Protein AF-A0A2S2NJH9-F1 (afdb_monomer)

Solvent-accessible surface area (backbone atoms only — not comparable to full-atom values): 6348 Å² total; per-residue (Å²): 101,52,73,48,79,74,42,80,75,44,81,48,74,54,75,48,76,48,73,59,95,86,43,80,44,75,47,38,38,36,35,36,34,32,33,33,39,29,30,48,80,98,51,86,62,78,40,48,25,41,36,40,37,52,72,51,29,72,92,46,58,70,89,72,51,57,74,46,77,54,62,74,59,94,47,74,67,40,52,51,44,50,51,50,40,58,70,55,43,50,55,58,51,41,54,52,54,52,46,49,56,49,49,58,53,51,63,62,65,75,107

Sequence (111 aa):
AKCEIAKIESCEGEAVANNIKGKFIFFYEWNLTLNWKGHLIGTTKEIEGTINISNFSDENIVAEIKINISLKELSYEAKIVKHFLYNQGRKKIRDQLEKYIKDLKEEFSKG

Radius of gyration: 16.79 Å; Cα contacts (8 Å, |Δi|>4): 186; chains: 1; bounding box: 37×22×52 Å

Foldseek 3Di:
DDKDFPDWPDWDWDWDWDQDPNDIDIKTAIWTKTKMWDFDVVDPDIWIWIWIWHGLIPVDDLVPTDTDTDTPDDDPRNVVVSVCCVVPVSVVVSVVSVVVVVCVVVVSVVD

InterPro domains:
  IPR015310 Activator of Hsp90 ATPase AHSA1-like, N-terminal [PF09229] (2-108)
  IPR015310 Activator of Hsp90 ATPase AHSA1-like, N-terminal [PTHR13009] (2-110)
  IPR015310 Activator of Hsp90 ATPase AHSA1-like, N-terminal [SM01000] (2-110)
  IPR036338 Activator of Hsp90 ATPase, Aha1 [G3DSA:3.15.10.20] (1-111)
  IPR036338 Activator of Hsp90 ATPase, Aha1 [SSF103111] (3-110)

Organism: Schizaphis graminum (NCBI:txid13262)

Nearest PDB structures (foldseek):
  6xlb-assembly1_D1  TM=8.788E-01  e=6.830E-06  Saccharomyces cerevisiae S288C
  1usu-assembly1_B  TM=8.990E-01  e=1.326E-05  Saccharomyces cerevisiae
  1usv-assembly4_H  TM=8.885E-01  e=1.496E-05  Saccharomyces cerevisiae
  6xlh-assembly1_C  TM=8.760E-01  e=2.148E-05  Saccharomyces cerevisiae S288C

Secondary structure (DSSP, 8-state):
-EEEEEEEEEEEEEEEEEEETTEEEEEEEEEEEEEEEEE-TT----EEEEEEEEEEETTS-TTT--EEE--SS--HHHHHHHHHIIIIIHHHHHHHHHHHHHHHHHHHHT-

Mean predicted aligned error: 3.89 Å

pLDDT: mean 93.12, std 6.03, range [55.84, 98.5]

Structure (mmCIF, N/CA/C/O backbone):
data_AF-A0A2S2NJH9-F1
#
_entry.id   AF-A0A2S2NJH9-F1
#
loop_
_atom_site.group_PDB
_atom_site.id
_atom_site.type_symbol
_atom_site.label_atom_id
_atom_site.label_alt_id
_atom_site.label_comp_id
_atom_site.label_asym_id
_atom_site.label_entity_id
_atom_site.label_seq_id
_atom_site.pdbx_PDB_ins_code
_atom_site.Cartn_x
_atom_site.Cartn_y
_atom_site.Cartn_z
_atom_site.occupancy
_atom_site.B_iso_or_equiv
_atom_site.auth_seq_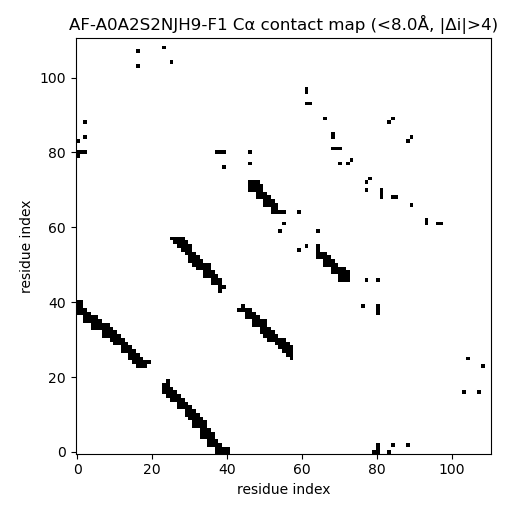id
_atom_site.auth_comp_id
_atom_site.auth_asym_id
_atom_site.auth_atom_id
_atom_site.pdbx_PDB_model_num
ATOM 1 N N . ALA A 1 1 ? -11.696 -9.529 11.837 1.00 88.50 1 ALA A N 1
ATOM 2 C CA . ALA A 1 1 ? -11.585 -8.062 11.710 1.00 88.50 1 ALA A CA 1
ATOM 3 C C . ALA A 1 1 ? -11.819 -7.682 10.257 1.00 88.50 1 ALA A C 1
ATOM 5 O O . ALA A 1 1 ? -11.652 -8.538 9.392 1.00 88.50 1 ALA A O 1
ATOM 6 N N . LYS A 1 2 ? -12.211 -6.440 9.992 1.00 92.25 2 LYS A N 1
ATOM 7 C CA . LYS A 1 2 ? -12.224 -5.855 8.647 1.00 92.25 2 LYS A CA 1
ATOM 8 C C . LYS A 1 2 ? -11.286 -4.654 8.649 1.00 92.25 2 LYS A C 1
ATOM 10 O O . LYS A 1 2 ? -11.294 -3.901 9.619 1.00 92.25 2 LYS A O 1
ATOM 15 N N . CYS A 1 3 ? -10.495 -4.503 7.592 1.00 95.06 3 CYS A N 1
ATOM 16 C CA . CYS A 1 3 ? -9.580 -3.380 7.417 1.00 95.06 3 CYS A CA 1
ATOM 17 C C . CYS A 1 3 ? -9.617 -2.901 5.969 1.00 95.06 3 CYS A C 1
ATOM 19 O O . CYS A 1 3 ? -9.808 -3.713 5.059 1.00 95.06 3 CYS A O 1
ATOM 21 N N . GLU A 1 4 ? -9.350 -1.620 5.770 1.00 95.56 4 GLU A N 1
ATOM 22 C CA . GLU A 1 4 ? -9.188 -0.997 4.463 1.00 95.56 4 GLU A CA 1
ATOM 23 C C . GLU A 1 4 ? -8.099 0.079 4.497 1.00 95.56 4 GLU A C 1
ATOM 25 O O . GLU A 1 4 ? -7.762 0.620 5.555 1.00 95.56 4 GLU A O 1
ATOM 30 N N . ILE A 1 5 ? -7.531 0.369 3.327 1.00 97.25 5 ILE A N 1
ATOM 31 C CA . ILE A 1 5 ? -6.657 1.526 3.151 1.00 97.25 5 ILE A CA 1
ATOM 32 C C . ILE A 1 5 ? -7.560 2.748 3.016 1.00 97.25 5 ILE A C 1
ATOM 34 O O . ILE A 1 5 ? -8.391 2.806 2.116 1.00 97.25 5 ILE A O 1
ATOM 38 N N . ALA A 1 6 ? -7.404 3.702 3.925 1.00 96.75 6 ALA A N 1
ATOM 39 C CA . ALA A 1 6 ? -8.182 4.931 3.941 1.00 96.75 6 ALA A CA 1
ATOM 40 C C . ALA A 1 6 ? -7.615 5.961 2.959 1.00 96.75 6 ALA A C 1
ATOM 42 O O . ALA A 1 6 ? -8.370 6.656 2.282 1.00 96.75 6 ALA A O 1
ATOM 43 N N . LYS A 1 7 ? -6.283 6.080 2.897 1.00 96.88 7 LYS A N 1
ATOM 44 C CA . LYS A 1 7 ? -5.598 7.085 2.077 1.00 96.88 7 LYS A CA 1
ATOM 45 C C . LYS A 1 7 ? -4.136 6.701 1.830 1.00 96.88 7 LYS A C 1
ATOM 47 O O . LYS A 1 7 ? -3.493 6.142 2.712 1.00 96.88 7 LYS A O 1
ATOM 52 N N . ILE A 1 8 ? -3.598 7.068 0.666 1.00 96.94 8 ILE A N 1
ATOM 53 C CA . ILE A 1 8 ? -2.148 7.155 0.437 1.00 96.94 8 ILE A CA 1
ATOM 54 C C . ILE A 1 8 ? -1.686 8.511 0.979 1.00 96.94 8 ILE A C 1
ATOM 56 O O . ILE A 1 8 ? -2.107 9.556 0.483 1.00 96.94 8 ILE A O 1
ATOM 60 N N . GLU A 1 9 ? -0.915 8.499 2.059 1.00 97.62 9 GLU A N 1
ATOM 61 C CA . GLU A 1 9 ? -0.404 9.710 2.702 1.00 97.62 9 GLU A CA 1
ATOM 62 C C . GLU A 1 9 ? 0.802 10.274 1.962 1.00 97.62 9 GLU A C 1
ATOM 64 O O . GLU A 1 9 ? 0.814 11.466 1.664 1.00 97.62 9 GLU A O 1
ATOM 69 N N . SER A 1 10 ? 1.762 9.416 1.615 1.00 97.56 10 SER A N 1
ATOM 70 C CA . SER A 1 10 ? 2.905 9.782 0.784 1.00 97.56 10 SER A CA 1
ATOM 71 C C . SER A 1 10 ? 3.246 8.673 -0.208 1.00 97.56 10 SER A C 1
ATOM 73 O O . SER A 1 10 ? 3.033 7.484 0.052 1.00 97.56 10 SER A O 1
ATOM 75 N N . CYS A 1 11 ? 3.742 9.094 -1.366 1.00 96.62 11 CYS A N 1
ATOM 76 C CA . CYS A 1 11 ? 4.276 8.253 -2.425 1.00 96.62 11 CYS A CA 1
ATOM 77 C C . CYS A 1 11 ? 5.470 9.008 -3.006 1.00 96.62 11 CYS A C 1
ATOM 79 O O . CYS A 1 11 ? 5.298 9.915 -3.820 1.00 96.62 11 CYS A O 1
ATOM 81 N N . GLU A 1 12 ? 6.655 8.717 -2.486 1.00 97.31 12 GLU A N 1
ATOM 82 C CA . GLU A 1 12 ? 7.883 9.450 -2.782 1.00 97.31 12 GLU A CA 1
ATOM 83 C C . GLU A 1 12 ? 8.854 8.539 -3.511 1.00 97.31 12 GLU A C 1
ATOM 85 O O . GLU A 1 12 ? 9.052 7.395 -3.101 1.00 97.31 12 GLU A O 1
ATOM 90 N N . GLY A 1 13 ? 9.456 9.045 -4.579 1.00 95.75 13 GLY A N 1
ATOM 91 C CA . GLY A 1 13 ? 10.352 8.267 -5.416 1.00 95.75 13 GLY A CA 1
ATOM 92 C C . GLY A 1 13 ? 10.174 8.580 -6.892 1.00 95.75 13 GLY A C 1
ATOM 93 O O . GLY A 1 13 ? 9.587 9.604 -7.255 1.00 95.75 13 GLY A O 1
ATOM 94 N N . GLU A 1 14 ? 10.685 7.694 -7.733 1.00 95.00 14 GLU A N 1
ATOM 95 C CA . GLU A 1 14 ? 10.666 7.864 -9.178 1.00 95.00 14 GLU A CA 1
ATOM 96 C C . GLU A 1 14 ? 10.501 6.539 -9.916 1.00 95.00 14 GLU A C 1
ATOM 98 O O . GLU A 1 14 ? 10.792 5.460 -9.401 1.00 95.00 14 GLU A O 1
ATOM 103 N N . ALA A 1 15 ? 10.027 6.637 -11.157 1.00 93.94 15 ALA A N 1
ATOM 104 C CA . ALA A 1 15 ? 10.039 5.535 -12.099 1.00 93.94 15 ALA A CA 1
ATOM 105 C C . ALA A 1 15 ? 10.446 6.040 -13.483 1.00 93.94 15 ALA A C 1
ATOM 107 O O . ALA A 1 15 ? 9.916 7.032 -13.986 1.00 93.94 15 ALA A O 1
A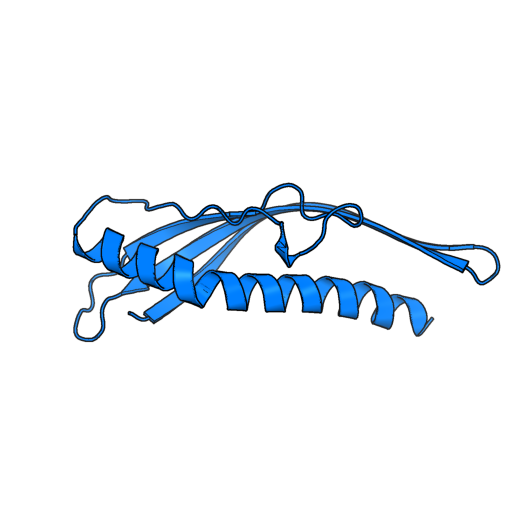TOM 108 N N . VAL A 1 16 ? 11.371 5.320 -14.107 1.00 90.69 16 VAL A N 1
ATOM 109 C CA . VAL A 1 16 ? 11.854 5.551 -15.463 1.00 90.69 16 VAL A CA 1
ATOM 110 C C . VAL A 1 16 ? 11.588 4.297 -16.279 1.00 90.69 16 VAL A C 1
ATOM 112 O O . VAL A 1 16 ? 12.052 3.210 -15.943 1.00 90.69 16 VAL A O 1
ATOM 115 N N . ALA A 1 17 ? 10.875 4.457 -17.388 1.00 90.50 17 ALA A N 1
ATOM 116 C CA . ALA A 1 17 ? 10.701 3.422 -18.392 1.00 90.50 17 ALA A CA 1
ATOM 117 C C . ALA A 1 17 ? 11.216 3.952 -19.733 1.00 90.50 17 ALA A C 1
ATOM 119 O O . ALA A 1 17 ? 10.853 5.051 -20.155 1.00 90.50 17 ALA A O 1
ATOM 120 N N . ASN A 1 18 ? 12.115 3.209 -20.378 1.00 89.00 18 ASN A N 1
ATOM 121 C CA . ASN A 1 18 ? 12.738 3.625 -21.631 1.00 89.00 18 ASN A CA 1
ATOM 122 C C . ASN A 1 18 ? 12.955 2.436 -22.576 1.00 89.00 18 ASN A C 1
ATOM 124 O O . ASN A 1 18 ? 13.200 1.314 -22.135 1.00 89.00 18 ASN A O 1
ATOM 128 N N . ASN A 1 19 ? 12.887 2.678 -23.884 1.00 87.75 19 ASN A N 1
ATOM 129 C CA . ASN A 1 19 ? 13.213 1.698 -24.915 1.00 87.75 19 ASN A CA 1
ATOM 130 C C . ASN A 1 19 ? 14.470 2.161 -25.653 1.00 87.75 19 ASN A C 1
ATOM 132 O O . ASN A 1 19 ? 14.438 3.100 -26.448 1.00 87.75 19 ASN A O 1
ATOM 136 N N . ILE A 1 20 ? 15.587 1.480 -25.401 1.00 87.69 20 ILE A N 1
ATOM 137 C CA . ILE A 1 20 ? 16.858 1.772 -26.060 1.00 87.69 20 ILE A CA 1
ATOM 138 C C . ILE A 1 20 ? 17.172 0.635 -27.025 1.00 87.69 20 ILE A C 1
ATOM 140 O O . ILE A 1 20 ? 17.562 -0.458 -26.615 1.00 87.69 20 ILE A O 1
ATOM 144 N N . LYS A 1 21 ? 17.027 0.909 -28.329 1.00 88.56 21 LYS A N 1
ATOM 145 C CA . LYS A 1 21 ? 17.340 -0.028 -29.426 1.00 88.56 21 LYS A CA 1
ATOM 146 C C . LYS A 1 21 ? 16.650 -1.399 -29.273 1.00 88.56 21 LYS A C 1
ATOM 148 O O . LYS A 1 21 ? 17.264 -2.429 -29.537 1.00 88.56 21 LYS A O 1
ATOM 153 N N . GLY A 1 22 ? 15.393 -1.416 -28.824 1.00 84.25 22 GLY A N 1
ATOM 154 C CA . GLY A 1 22 ? 14.613 -2.644 -28.629 1.00 84.25 22 GLY A CA 1
ATOM 155 C C . GLY A 1 22 ? 14.823 -3.326 -27.274 1.00 84.25 22 GLY A C 1
ATOM 156 O O . GLY A 1 22 ? 14.195 -4.350 -27.012 1.00 84.25 22 GLY A O 1
ATOM 157 N N . LYS A 1 23 ? 15.675 -2.776 -26.397 1.00 85.56 23 LYS A N 1
ATOM 158 C CA . LYS A 1 23 ? 15.786 -3.205 -25.000 1.00 85.56 23 LYS A CA 1
ATOM 159 C C . LYS A 1 23 ? 14.969 -2.271 -24.114 1.00 85.56 23 LYS A C 1
ATOM 161 O O . LYS A 1 23 ? 15.275 -1.083 -24.009 1.00 85.56 23 LYS A O 1
ATOM 166 N N . PHE A 1 24 ? 13.974 -2.835 -23.438 1.00 87.06 24 PHE A N 1
ATOM 167 C CA . PHE A 1 24 ? 13.236 -2.130 -22.400 1.00 87.06 24 PHE A CA 1
ATOM 168 C C . PHE A 1 24 ? 14.066 -2.032 -21.122 1.00 87.06 24 PHE A C 1
ATOM 170 O O . PHE A 1 24 ? 14.658 -3.013 -20.664 1.00 87.06 24 PHE A O 1
ATOM 177 N N . ILE A 1 25 ? 14.111 -0.830 -20.567 1.00 88.62 25 ILE A N 1
ATOM 178 C CA . ILE A 1 25 ? 14.799 -0.486 -19.333 1.00 88.62 25 ILE A CA 1
ATOM 179 C C . ILE A 1 25 ? 13.746 0.084 -18.395 1.00 88.62 25 ILE A C 1
ATOM 181 O O . ILE A 1 25 ? 13.040 1.022 -18.761 1.00 88.62 25 ILE A O 1
ATOM 185 N N . PHE A 1 26 ? 13.655 -0.500 -17.206 1.00 90.69 26 PHE A N 1
ATOM 186 C CA . PHE A 1 26 ? 12.753 -0.070 -16.151 1.00 90.69 26 PHE A CA 1
ATOM 187 C C . PHE A 1 26 ? 13.573 0.139 -14.894 1.00 90.69 26 PHE A C 1
ATOM 189 O O . PHE A 1 26 ? 14.251 -0.789 -14.463 1.00 90.69 26 PHE A O 1
ATOM 196 N N . PHE A 1 27 ? 13.473 1.330 -14.331 1.00 92.94 27 PHE A N 1
ATOM 197 C CA . PHE A 1 27 ? 13.968 1.656 -13.006 1.00 92.94 27 PHE A CA 1
ATOM 198 C C . PHE A 1 27 ? 12.801 2.206 -12.214 1.00 92.94 27 PHE A C 1
ATOM 200 O O . PHE A 1 27 ? 12.021 3.001 -12.743 1.00 92.94 27 PHE A O 1
ATOM 207 N N . TYR A 1 28 ? 12.643 1.768 -10.978 1.00 94.44 28 TYR A N 1
ATOM 208 C CA . TYR A 1 28 ? 11.693 2.394 -10.076 1.00 94.44 28 TYR A CA 1
ATOM 209 C C . TYR A 1 28 ? 12.201 2.280 -8.655 1.00 94.44 28 TYR A C 1
ATOM 211 O O . TYR A 1 28 ? 12.796 1.277 -8.277 1.00 94.44 28 TYR A O 1
ATOM 219 N N . GLU A 1 29 ? 11.910 3.289 -7.855 1.00 95.88 29 GLU A N 1
ATOM 220 C CA . GLU A 1 29 ? 12.154 3.280 -6.426 1.00 95.88 29 GLU A CA 1
ATOM 221 C C . GLU A 1 29 ? 11.063 4.093 -5.751 1.00 95.88 29 GLU A C 1
ATOM 223 O O . GLU A 1 29 ? 10.825 5.239 -6.116 1.00 95.88 29 GLU A O 1
ATOM 228 N N . TRP A 1 30 ? 10.402 3.494 -4.764 1.00 96.88 30 TRP A N 1
ATOM 229 C CA . TRP A 1 30 ? 9.305 4.111 -4.039 1.00 96.88 30 TRP A CA 1
ATOM 230 C C . TRP A 1 30 ? 9.414 3.887 -2.535 1.00 96.88 30 TRP A C 1
ATOM 232 O O . TRP A 1 30 ? 9.710 2.789 -2.048 1.00 96.88 30 TRP A O 1
ATOM 242 N N . ASN A 1 31 ? 9.043 4.929 -1.804 1.00 96.88 31 ASN A N 1
ATOM 243 C CA . ASN A 1 31 ? 8.699 4.905 -0.395 1.00 96.88 31 ASN A CA 1
ATOM 244 C C . ASN A 1 31 ? 7.235 5.335 -0.247 1.00 96.88 31 ASN A C 1
ATOM 246 O O . ASN A 1 31 ? 6.833 6.410 -0.697 1.00 96.88 31 ASN A O 1
ATOM 250 N N . LEU A 1 32 ? 6.421 4.475 0.366 1.00 97.75 32 LEU A N 1
ATOM 251 C CA . LEU A 1 32 ? 4.979 4.668 0.498 1.00 97.75 32 LEU A CA 1
ATOM 252 C C . LEU A 1 32 ? 4.575 4.731 1.969 1.00 97.75 32 LEU A C 1
ATOM 254 O O . LEU A 1 32 ? 4.917 3.838 2.752 1.00 97.75 32 LEU A O 1
ATOM 258 N N . THR A 1 33 ? 3.743 5.716 2.299 1.00 98.19 33 THR A N 1
ATOM 259 C CA . THR A 1 33 ? 3.024 5.788 3.575 1.00 98.19 33 THR A CA 1
ATOM 260 C C . THR A 1 33 ? 1.531 5.699 3.305 1.00 98.19 33 THR A C 1
ATOM 262 O O . THR A 1 33 ? 0.966 6.515 2.578 1.00 98.19 33 THR A O 1
ATOM 265 N N . LEU A 1 34 ? 0.870 4.701 3.885 1.00 98.25 34 LEU A N 1
ATOM 266 C CA . LEU A 1 34 ? -0.564 4.459 3.730 1.00 98.25 34 LEU A CA 1
ATOM 267 C C . LEU A 1 34 ? -1.256 4.601 5.081 1.00 98.25 34 LEU A C 1
ATOM 269 O O . LEU A 1 34 ? -0.855 3.961 6.050 1.00 98.25 34 LEU A O 1
ATOM 273 N N . ASN A 1 35 ? -2.350 5.347 5.134 1.00 98.31 35 ASN A N 1
ATOM 274 C CA . ASN A 1 35 ? -3.252 5.350 6.278 1.00 98.31 35 ASN A CA 1
ATOM 275 C C . ASN A 1 35 ? -4.266 4.220 6.134 1.00 98.31 35 ASN A C 1
ATOM 277 O O . ASN A 1 35 ? -4.907 4.079 5.089 1.00 98.31 35 ASN A O 1
ATOM 281 N N . TRP A 1 36 ? -4.427 3.416 7.181 1.00 97.94 36 TRP A N 1
ATOM 282 C CA . TRP A 1 36 ? -5.387 2.318 7.222 1.00 97.94 36 TRP A CA 1
ATOM 283 C C . TRP A 1 36 ? -6.357 2.488 8.382 1.00 97.94 36 TRP A C 1
ATOM 285 O O . TRP A 1 36 ? -6.015 3.048 9.426 1.00 97.94 36 TRP A O 1
ATOM 295 N N . LYS A 1 37 ? -7.561 1.951 8.199 1.00 97.19 37 LYS A N 1
ATOM 296 C CA . LYS A 1 37 ? -8.583 1.877 9.239 1.00 97.19 37 LYS A CA 1
ATOM 297 C C . LYS A 1 37 ? -9.240 0.505 9.266 1.00 97.19 37 LYS A C 1
ATOM 299 O O . LYS A 1 37 ? -9.231 -0.228 8.274 1.00 97.19 37 LYS A O 1
ATOM 304 N N . GLY A 1 38 ? -9.777 0.119 10.412 1.00 96.31 38 GLY A N 1
ATOM 305 C CA . GLY A 1 38 ? -10.419 -1.174 10.587 1.00 96.31 38 GLY A CA 1
ATOM 306 C C . GLY A 1 38 ? -11.201 -1.292 11.884 1.00 96.31 38 GLY A C 1
ATOM 307 O O . GLY A 1 38 ? -11.160 -0.417 12.739 1.00 96.31 38 GLY A O 1
ATOM 308 N N . HIS A 1 39 ? -11.926 -2.393 12.029 1.00 95.25 39 HIS A N 1
ATOM 309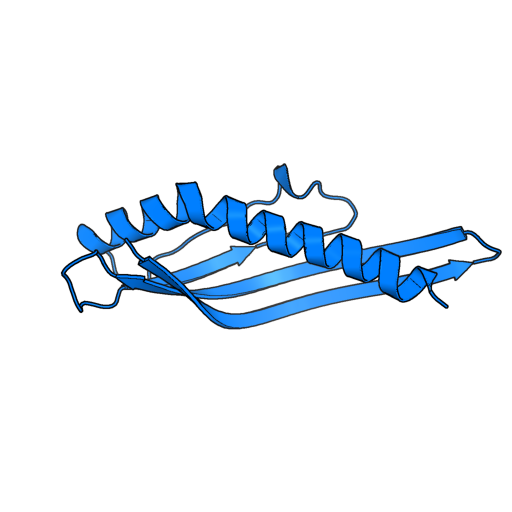 C CA . HIS A 1 39 ? -12.732 -2.691 13.212 1.00 95.25 39 HIS A CA 1
ATOM 310 C C . HIS A 1 39 ? -12.839 -4.206 13.435 1.00 95.25 39 HIS A C 1
ATOM 312 O O . HIS A 1 39 ? -12.598 -5.032 12.536 1.00 95.25 39 HIS A O 1
ATOM 318 N N . LEU A 1 40 ? -13.197 -4.596 14.658 1.00 94.50 40 LEU A N 1
ATOM 319 C CA . LEU A 1 40 ? -13.557 -5.977 14.963 1.00 94.50 40 LEU A CA 1
ATOM 320 C C . LEU A 1 40 ? -14.980 -6.254 14.479 1.00 94.50 40 LEU A C 1
ATOM 322 O O . LEU A 1 40 ? -15.841 -5.384 14.471 1.00 94.50 40 LEU A O 1
ATOM 326 N N . ILE A 1 41 ? -15.233 -7.487 14.045 1.00 91.06 41 ILE A N 1
ATOM 327 C CA . ILE A 1 41 ? -16.579 -7.867 13.606 1.00 91.06 41 ILE A CA 1
ATOM 328 C C . ILE A 1 41 ? -17.501 -7.788 14.826 1.00 91.06 41 ILE A C 1
ATOM 330 O O . ILE A 1 41 ? -17.167 -8.337 15.872 1.00 91.06 41 ILE A O 1
ATOM 334 N N . GLY A 1 42 ? -18.633 -7.099 14.684 1.00 90.00 42 GLY A N 1
ATOM 335 C CA . GLY A 1 42 ? -19.565 -6.857 15.786 1.00 90.00 42 GLY A CA 1
ATOM 336 C C . GLY A 1 42 ? -19.266 -5.600 16.608 1.00 90.00 42 GLY A C 1
ATOM 337 O O . GLY A 1 42 ? -20.022 -5.307 17.528 1.00 90.00 42 GLY A O 1
ATOM 338 N N . THR A 1 43 ? -18.220 -4.830 16.278 1.00 91.00 43 THR A N 1
ATOM 339 C CA . THR A 1 43 ? -17.952 -3.521 16.890 1.00 91.00 43 THR A CA 1
ATOM 340 C C . THR A 1 43 ? -17.974 -2.409 15.843 1.00 91.00 43 THR A C 1
ATOM 342 O O . THR A 1 43 ? -17.637 -2.622 14.680 1.00 91.00 43 THR A O 1
ATOM 345 N N . THR A 1 44 ? -18.356 -1.201 16.263 1.00 89.12 44 THR A N 1
ATOM 346 C CA . THR A 1 44 ? -18.285 0.024 15.442 1.00 89.12 44 THR A CA 1
ATOM 347 C C . THR A 1 44 ? -17.067 0.884 15.769 1.00 89.12 44 THR A C 1
ATOM 349 O O . THR A 1 44 ? -16.827 1.887 15.106 1.00 89.12 44 THR A O 1
ATOM 352 N N . LYS A 1 45 ? -16.287 0.500 16.790 1.00 93.31 45 LYS A N 1
ATOM 353 C CA . LYS A 1 45 ? -15.067 1.208 17.182 1.00 93.31 45 LYS A CA 1
ATOM 354 C C . LYS A 1 45 ? -14.025 1.094 16.071 1.00 93.31 45 LYS A C 1
ATOM 356 O O . LYS A 1 45 ? -13.515 0.001 15.813 1.00 93.31 45 LYS A O 1
ATOM 361 N N . GLU A 1 46 ? -13.720 2.228 15.457 1.00 95.38 46 GLU A N 1
ATOM 362 C CA . GLU A 1 46 ? -12.684 2.349 14.441 1.00 95.38 46 GLU A CA 1
ATOM 363 C C . GLU A 1 46 ? -11.294 2.334 15.090 1.00 95.38 46 GLU A C 1
ATOM 365 O O . GLU A 1 46 ? -11.068 2.879 16.171 1.00 95.38 46 GLU A O 1
ATOM 370 N N . ILE A 1 47 ? -10.373 1.633 14.442 1.00 97.38 47 ILE A N 1
ATOM 371 C CA . ILE A 1 47 ? -8.966 1.510 14.800 1.00 97.38 47 ILE A CA 1
ATOM 372 C C . ILE A 1 47 ? -8.171 1.943 13.580 1.00 97.38 47 ILE A C 1
ATOM 374 O O . ILE A 1 47 ? -8.396 1.435 12.483 1.00 97.38 47 ILE A O 1
ATOM 378 N N . GLU A 1 48 ? -7.212 2.832 13.795 1.00 97.81 48 GLU A N 1
ATOM 379 C CA . GLU A 1 48 ? -6.411 3.439 12.738 1.00 97.81 48 GLU A CA 1
ATOM 380 C C . GLU A 1 48 ? -4.915 3.190 12.949 1.00 97.81 48 GLU A C 1
ATOM 382 O O . GLU A 1 48 ? -4.433 2.952 14.067 1.00 97.81 48 GLU A O 1
ATOM 387 N N . GLY A 1 49 ? -4.157 3.319 11.869 1.00 98.12 49 GLY A N 1
ATOM 388 C CA . GLY A 1 49 ? -2.704 3.367 11.908 1.00 98.12 49 GLY A CA 1
ATOM 389 C C . GLY A 1 49 ? -2.109 3.655 10.537 1.00 98.12 49 GLY A C 1
ATOM 390 O O . GLY A 1 49 ? -2.822 3.948 9.577 1.00 98.12 49 GLY A O 1
ATOM 391 N N . THR A 1 50 ? -0.790 3.512 10.444 1.00 98.31 50 THR A N 1
ATOM 392 C CA . THR A 1 50 ? -0.044 3.674 9.192 1.00 98.31 50 THR A CA 1
ATOM 393 C C . THR A 1 50 ? 0.574 2.361 8.728 1.00 98.31 50 THR A C 1
ATOM 395 O O . THR A 1 50 ? 0.865 1.463 9.526 1.00 98.31 50 THR A O 1
ATOM 398 N N . ILE A 1 51 ? 0.766 2.233 7.421 1.00 98.50 51 ILE A N 1
ATOM 399 C CA . ILE A 1 51 ? 1.593 1.215 6.786 1.00 98.50 51 ILE A CA 1
ATOM 400 C C . ILE A 1 51 ? 2.723 1.937 6.069 1.00 98.50 51 ILE A C 1
ATOM 402 O O . ILE A 1 51 ? 2.458 2.759 5.200 1.00 98.50 51 ILE A O 1
ATOM 406 N N . ASN A 1 52 ? 3.961 1.600 6.411 1.00 98.19 52 ASN A N 1
ATOM 407 C CA . ASN A 1 52 ? 5.145 2.110 5.733 1.00 98.19 52 ASN A CA 1
ATOM 408 C C . ASN A 1 52 ? 5.766 0.993 4.900 1.00 98.19 52 ASN A C 1
ATOM 410 O O . ASN A 1 52 ? 6.051 -0.094 5.423 1.00 98.19 52 ASN A O 1
ATOM 414 N N . ILE A 1 53 ? 5.965 1.273 3.619 1.00 97.69 53 ILE A N 1
ATOM 415 C CA . ILE A 1 53 ? 6.613 0.394 2.649 1.00 97.69 53 ILE A CA 1
ATOM 416 C C . ILE A 1 53 ? 7.826 1.160 2.142 1.00 97.69 53 ILE A C 1
ATOM 418 O O . ILE A 1 53 ? 7.681 2.142 1.422 1.00 97.69 53 ILE A O 1
ATOM 422 N N . SER A 1 54 ? 9.007 0.737 2.574 1.00 92.62 54 SER A N 1
ATOM 423 C CA . SER A 1 54 ? 10.279 1.343 2.185 1.00 92.62 54 SER A CA 1
ATOM 424 C C . SER A 1 54 ? 11.003 0.467 1.176 1.00 92.62 54 SER A C 1
ATOM 426 O O . SER A 1 54 ? 10.851 -0.759 1.219 1.00 92.62 54 SER A O 1
ATOM 428 N N . ASN A 1 55 ? 11.850 1.080 0.353 1.00 89.50 55 ASN A N 1
ATOM 429 C CA . ASN A 1 55 ? 12.714 0.390 -0.608 1.00 89.50 55 ASN A CA 1
ATOM 430 C C . ASN A 1 55 ? 11.915 -0.480 -1.597 1.00 89.50 55 ASN A C 1
ATOM 432 O O . ASN A 1 55 ? 12.313 -1.602 -1.919 1.00 89.50 55 ASN A O 1
ATOM 436 N N . PHE A 1 56 ? 10.750 -0.007 -2.050 1.00 95.94 56 PHE A N 1
ATOM 437 C CA . PHE A 1 56 ? 10.046 -0.676 -3.136 1.00 95.94 56 PHE A CA 1
ATOM 438 C C . PHE A 1 56 ? 10.699 -0.290 -4.463 1.00 95.94 56 PHE A C 1
ATOM 440 O O . PHE A 1 56 ? 10.325 0.713 -5.062 1.00 95.94 56 PHE A O 1
ATOM 447 N N . SER A 1 57 ? 11.681 -1.075 -4.899 1.00 95.44 57 SER A N 1
ATOM 448 C CA . SER A 1 57 ? 12.473 -0.783 -6.096 1.00 95.44 57 SER A CA 1
ATOM 449 C C . SER A 1 57 ? 12.629 -1.975 -7.036 1.00 95.44 57 SER A C 1
ATOM 451 O O . SER A 1 57 ? 12.234 -3.095 -6.694 1.00 95.44 57 SER A O 1
ATOM 453 N N . ASP A 1 58 ? 13.171 -1.741 -8.233 1.00 92.94 58 ASP A N 1
ATOM 454 C CA . ASP A 1 58 ? 13.469 -2.794 -9.214 1.00 92.94 58 ASP A CA 1
ATOM 455 C C . ASP A 1 58 ? 14.586 -3.746 -8.761 1.00 92.94 58 ASP A C 1
ATOM 457 O O . ASP A 1 58 ? 14.619 -4.900 -9.192 1.00 92.94 58 ASP A O 1
ATOM 461 N N . GLU A 1 59 ? 15.433 -3.309 -7.828 1.00 92.00 59 GLU A N 1
ATOM 462 C CA . GLU A 1 59 ? 16.480 -4.134 -7.216 1.00 92.00 59 GLU A CA 1
ATOM 463 C C . GLU A 1 59 ? 15.947 -5.106 -6.148 1.00 92.00 59 GLU A C 1
ATOM 465 O O . GLU A 1 59 ? 16.622 -6.075 -5.798 1.00 92.00 59 GLU A O 1
ATOM 470 N N . ASN A 1 60 ? 14.736 -4.873 -5.628 1.00 91.38 60 ASN A N 1
ATOM 471 C CA . ASN A 1 60 ? 14.178 -5.627 -4.507 1.00 91.38 60 ASN A CA 1
ATOM 472 C C . ASN A 1 60 ? 13.034 -6.559 -4.931 1.00 91.38 60 ASN A C 1
ATOM 474 O O . ASN A 1 60 ? 12.128 -6.195 -5.682 1.00 91.38 60 ASN A O 1
ATOM 478 N N . ILE A 1 61 ? 13.012 -7.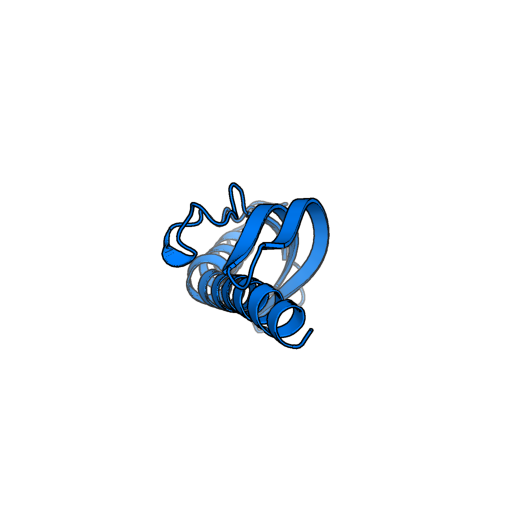772 -4.371 1.00 90.00 61 ILE A N 1
ATOM 479 C CA . ILE A 1 61 ? 11.931 -8.738 -4.607 1.00 90.00 61 ILE A CA 1
ATOM 480 C C . ILE A 1 61 ? 10.729 -8.385 -3.721 1.00 90.00 61 ILE A C 1
ATOM 482 O O . ILE A 1 61 ? 10.861 -8.257 -2.505 1.00 90.00 61 ILE A O 1
ATOM 486 N N . VAL A 1 62 ? 9.519 -8.312 -4.295 1.00 92.75 62 VAL A N 1
ATOM 487 C CA . VAL A 1 62 ? 8.286 -7.928 -3.564 1.00 92.75 62 VAL A CA 1
ATOM 488 C C . VAL A 1 62 ? 8.021 -8.786 -2.318 1.00 92.75 62 VAL A C 1
ATOM 490 O O . VAL A 1 62 ? 7.540 -8.292 -1.291 1.00 92.75 62 VAL A O 1
ATOM 493 N N . ALA A 1 63 ? 8.370 -10.072 -2.371 1.00 91.12 63 ALA A N 1
ATOM 494 C CA . ALA A 1 63 ? 8.263 -10.984 -1.235 1.00 91.12 63 ALA A CA 1
ATOM 495 C C . ALA A 1 63 ? 9.091 -10.524 -0.017 1.00 91.12 63 ALA A C 1
ATOM 497 O O . ALA A 1 63 ? 8.650 -10.695 1.124 1.00 91.12 63 ALA A O 1
ATOM 498 N N . GLU A 1 64 ? 10.239 -9.892 -0.257 1.00 89.81 64 GLU A N 1
ATOM 499 C CA . GLU A 1 64 ? 11.212 -9.468 0.756 1.00 89.81 64 GLU A CA 1
ATOM 500 C C . GLU A 1 64 ? 10.970 -8.040 1.258 1.00 89.81 64 GLU A C 1
ATOM 502 O O . GLU A 1 64 ? 11.452 -7.673 2.332 1.00 89.81 64 GLU A O 1
ATOM 507 N N . ILE A 1 65 ? 10.148 -7.254 0.552 1.00 92.06 65 ILE A N 1
ATOM 508 C CA . ILE A 1 65 ? 9.814 -5.886 0.957 1.00 92.06 65 ILE A CA 1
ATOM 509 C C . ILE A 1 65 ? 9.213 -5.870 2.363 1.00 92.06 65 ILE A C 1
ATOM 511 O O . ILE A 1 65 ? 8.252 -6.585 2.700 1.00 92.06 65 ILE A O 1
ATOM 515 N N . LYS A 1 66 ? 9.783 -4.995 3.193 1.00 91.38 66 LYS A N 1
ATOM 516 C CA . LYS A 1 66 ? 9.380 -4.803 4.580 1.00 91.38 66 LYS A CA 1
ATOM 517 C C . LYS A 1 66 ? 8.145 -3.908 4.652 1.00 91.38 66 LYS A C 1
ATOM 519 O O . LYS A 1 66 ? 8.223 -2.694 4.517 1.00 91.38 66 LYS A O 1
ATOM 524 N N . ILE A 1 67 ? 7.004 -4.527 4.940 1.00 96.06 67 ILE A N 1
ATOM 525 C CA . ILE A 1 67 ? 5.734 -3.831 5.175 1.00 96.06 67 ILE A CA 1
ATOM 526 C C . ILE A 1 67 ? 5.558 -3.626 6.683 1.00 96.06 67 ILE A C 1
ATOM 528 O O . ILE A 1 67 ? 5.250 -4.573 7.419 1.00 96.06 67 ILE A O 1
ATOM 532 N N . ASN A 1 68 ? 5.759 -2.392 7.145 1.00 97.31 68 ASN A N 1
ATOM 533 C CA . ASN A 1 68 ? 5.685 -2.023 8.557 1.00 97.31 68 ASN A CA 1
ATOM 534 C C . ASN A 1 68 ? 4.310 -1.461 8.900 1.00 97.31 68 ASN A C 1
ATOM 536 O O . ASN A 1 68 ? 3.945 -0.395 8.423 1.00 97.31 68 ASN A O 1
ATOM 540 N N . ILE A 1 69 ? 3.569 -2.143 9.771 1.00 97.56 69 ILE A N 1
ATOM 541 C CA . ILE A 1 69 ? 2.237 -1.711 10.208 1.00 97.56 69 ILE A CA 1
ATOM 542 C C . ILE A 1 69 ? 2.340 -1.110 11.612 1.00 97.56 69 ILE A C 1
ATOM 544 O O . ILE A 1 69 ? 2.839 -1.757 12.543 1.00 97.56 69 ILE A O 1
ATOM 548 N N . SER A 1 70 ? 1.828 0.102 11.783 1.00 97.44 70 SER A N 1
ATOM 549 C CA . SER A 1 70 ? 1.734 0.817 13.054 1.00 97.44 70 SER A CA 1
A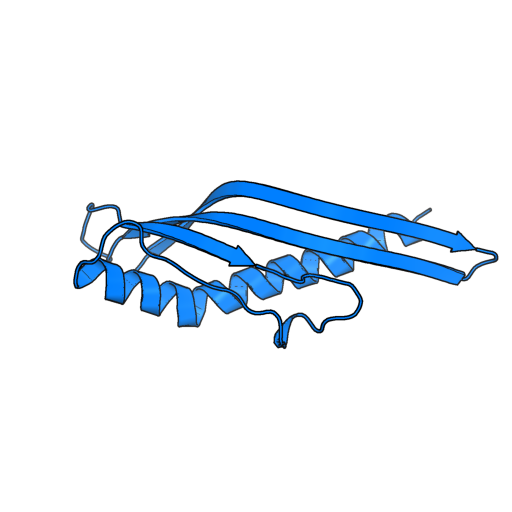TOM 550 C C . SER A 1 70 ? 0.280 0.902 13.535 1.00 97.44 70 SER A C 1
ATOM 552 O O . SER A 1 70 ? -0.652 0.549 12.812 1.00 97.44 70 SER A O 1
ATOM 554 N N . LEU A 1 71 ? 0.103 1.333 14.781 1.00 97.88 71 LEU A N 1
ATOM 555 C CA . LEU A 1 71 ? -1.187 1.685 15.366 1.00 97.88 71 LEU A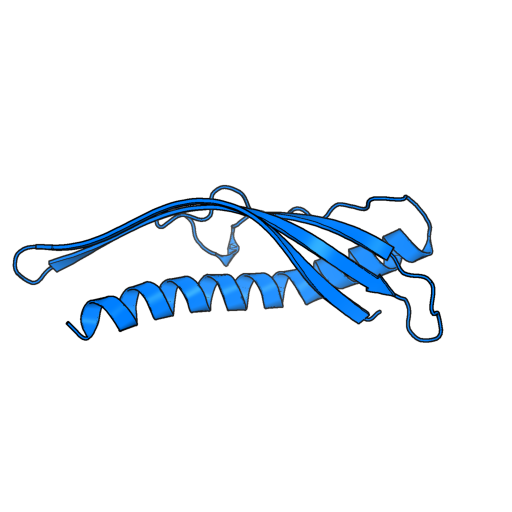 CA 1
ATOM 556 C C . LEU A 1 71 ? -1.097 3.117 15.867 1.00 97.88 71 LEU A C 1
ATOM 558 O O . LEU A 1 71 ? -0.090 3.472 16.478 1.00 97.88 71 LEU A O 1
ATOM 562 N N . LYS A 1 72 ? -2.157 3.892 15.656 1.00 96.31 72 LYS A N 1
ATOM 563 C CA . LYS A 1 72 ? -2.288 5.232 16.233 1.00 96.31 72 LYS A CA 1
ATOM 564 C C . LYS A 1 72 ? -2.509 5.168 17.745 1.00 96.31 72 LYS A C 1
ATOM 566 O O . LYS A 1 72 ? -1.910 5.931 18.491 1.00 96.31 72 LYS A O 1
ATOM 571 N N . GLU A 1 73 ? -3.311 4.204 18.196 1.00 94.06 73 GLU A N 1
ATOM 572 C CA . GLU A 1 73 ? -3.603 3.969 19.612 1.00 94.06 73 GLU A CA 1
ATOM 573 C C . GLU A 1 73 ? -3.360 2.507 20.002 1.00 94.06 73 GLU A C 1
ATOM 575 O O . GLU A 1 73 ? -3.654 1.572 19.250 1.00 94.06 73 GLU A O 1
ATOM 580 N N . LEU A 1 74 ? -2.837 2.294 21.211 1.00 93.38 74 LEU A N 1
ATOM 581 C CA . LEU A 1 74 ? -2.566 0.963 21.745 1.00 93.38 74 LEU A CA 1
ATOM 582 C C . LEU A 1 74 ? -3.732 0.484 22.614 1.00 93.38 74 LEU A C 1
ATOM 584 O O . LEU A 1 74 ? -3.888 0.896 23.757 1.00 93.38 74 LEU A O 1
ATOM 588 N N . SER A 1 75 ? -4.505 -0.461 22.088 1.00 94.31 75 SER A N 1
ATOM 589 C CA . SER A 1 75 ? -5.529 -1.206 22.827 1.00 94.31 75 SER A CA 1
ATOM 590 C C . SER A 1 75 ? -5.451 -2.700 22.510 1.00 94.31 75 SER A C 1
ATOM 592 O O . SER A 1 75 ? -4.736 -3.124 21.594 1.00 94.31 75 SER A O 1
ATOM 594 N N . TYR A 1 76 ? -6.157 -3.524 23.285 1.00 94.12 76 TYR A N 1
ATOM 595 C CA . TYR A 1 76 ? -6.220 -4.963 23.033 1.00 94.12 76 TYR A CA 1
ATOM 596 C C . TYR A 1 76 ? -6.870 -5.254 21.672 1.00 94.12 76 TYR A C 1
ATOM 598 O O . TYR A 1 76 ? -6.316 -5.998 20.859 1.00 94.12 76 TYR A O 1
ATOM 606 N N . GLU A 1 77 ? -7.977 -4.579 21.367 1.00 93.56 77 GLU A N 1
ATOM 607 C CA . GLU A 1 77 ? -8.680 -4.682 20.090 1.00 93.56 77 GLU A CA 1
ATOM 608 C C . GLU A 1 77 ? -7.800 -4.208 18.932 1.00 93.56 77 GLU A C 1
ATOM 610 O O . GLU A 1 77 ? -7.722 -4.871 17.895 1.00 93.56 77 GLU A O 1
ATOM 615 N N . ALA A 1 78 ? -7.072 -3.104 19.124 1.00 95.88 78 ALA A N 1
ATOM 616 C CA . ALA A 1 78 ? -6.153 -2.572 18.126 1.00 95.88 78 ALA A CA 1
ATOM 617 C C . ALA A 1 78 ? -5.035 -3.562 17.784 1.00 95.88 78 ALA A C 1
ATOM 619 O O . ALA A 1 78 ? -4.724 -3.768 16.608 1.00 95.88 78 ALA A O 1
ATOM 620 N N . LYS A 1 79 ? -4.476 -4.251 18.787 1.00 96.12 79 LYS A N 1
ATOM 621 C CA . LYS A 1 79 ? -3.478 -5.311 18.574 1.00 96.12 79 LYS A CA 1
ATOM 622 C C . LYS A 1 79 ? -4.048 -6.477 17.762 1.00 96.12 79 LYS A C 1
ATOM 624 O O . LYS A 1 79 ? -3.355 -6.974 16.875 1.00 96.12 79 LYS A O 1
ATOM 629 N N . ILE A 1 80 ? -5.302 -6.875 17.998 1.00 95.56 80 ILE A N 1
ATOM 630 C CA . ILE A 1 80 ? -5.972 -7.929 17.215 1.00 95.56 80 ILE A CA 1
ATOM 631 C C . ILE A 1 80 ? -6.148 -7.495 15.755 1.00 95.56 80 ILE A C 1
ATOM 633 O O . ILE A 1 80 ? -5.805 -8.250 14.842 1.00 95.56 80 ILE A O 1
ATOM 637 N N . VAL A 1 81 ? -6.651 -6.281 15.516 1.00 96.19 81 VAL A N 1
ATOM 638 C CA . VAL A 1 81 ? -6.856 -5.754 14.155 1.00 96.19 81 VAL A CA 1
ATOM 639 C C . VAL A 1 81 ? -5.522 -5.606 13.417 1.00 96.19 81 VAL A C 1
ATOM 641 O O . VAL A 1 81 ? -5.402 -6.058 12.276 1.00 96.19 81 VAL A O 1
ATOM 644 N N . LYS A 1 82 ? -4.484 -5.087 14.084 1.00 96.44 82 LYS A N 1
ATOM 645 C CA . LYS A 1 82 ? -3.117 -5.031 13.545 1.00 96.44 82 LYS A CA 1
ATOM 646 C C . LYS A 1 82 ? -2.593 -6.421 13.188 1.00 96.44 82 LYS A C 1
ATOM 648 O O . LYS A 1 82 ? -2.026 -6.592 12.114 1.00 96.44 82 LYS A O 1
ATOM 653 N N . HIS A 1 83 ? -2.771 -7.414 14.059 1.00 96.25 83 HIS A N 1
ATOM 654 C CA . HIS A 1 83 ? -2.320 -8.785 13.806 1.00 96.25 83 HIS A CA 1
ATOM 655 C C . HIS A 1 83 ? -3.045 -9.414 12.606 1.00 96.25 83 HIS A C 1
ATOM 657 O O . HIS A 1 83 ? -2.426 -10.091 11.784 1.00 96.25 83 HIS A O 1
ATOM 663 N N . PHE A 1 84 ? -4.343 -9.148 12.449 1.00 95.56 84 PHE A N 1
ATOM 664 C CA . PHE A 1 84 ? -5.090 -9.546 11.256 1.00 95.56 84 PHE A CA 1
ATOM 665 C C . PHE A 1 84 ? -4.520 -8.895 9.984 1.00 95.56 84 PHE A C 1
ATOM 667 O O . PHE A 1 84 ? -4.230 -9.598 9.013 1.00 95.56 84 PHE A O 1
ATOM 674 N N . LEU A 1 85 ? -4.297 -7.576 10.001 1.00 95.94 85 LEU A N 1
ATOM 675 C CA . LEU A 1 85 ? -3.723 -6.842 8.871 1.00 95.94 85 LEU A CA 1
ATOM 676 C C . LEU A 1 85 ? -2.294 -7.317 8.549 1.00 95.94 85 LEU A C 1
ATOM 678 O O . LEU A 1 85 ? -1.926 -7.444 7.384 1.00 95.94 85 LEU A O 1
ATOM 682 N N . TYR A 1 86 ? -1.507 -7.664 9.566 1.00 95.19 86 TYR A N 1
ATOM 683 C CA . TYR A 1 86 ? -0.172 -8.228 9.398 1.00 95.19 86 TYR A CA 1
ATOM 684 C C . TYR A 1 86 ? -0.200 -9.590 8.699 1.00 95.19 86 TYR A C 1
ATOM 686 O O . TYR A 1 86 ? 0.565 -9.815 7.763 1.00 95.19 86 TYR A O 1
ATOM 694 N N . ASN A 1 87 ? -1.082 -10.503 9.098 1.00 93.56 87 ASN A N 1
ATOM 695 C CA . ASN A 1 87 ? -1.094 -11.849 8.519 1.00 93.56 87 ASN A CA 1
ATOM 696 C C . ASN A 1 87 ? -1.786 -11.914 7.155 1.00 93.56 87 ASN A C 1
ATOM 698 O O . ASN A 1 87 ? -1.296 -12.588 6.255 1.00 93.56 87 ASN A O 1
ATOM 702 N N . GLN A 1 88 ? -2.904 -11.206 6.983 1.00 93.25 88 GLN A N 1
ATOM 703 C CA . GLN A 1 88 ? -3.715 -11.287 5.762 1.00 93.25 88 GLN A CA 1
ATOM 704 C C . GLN A 1 88 ? -3.547 -10.062 4.860 1.00 93.25 88 GLN A C 1
ATOM 706 O O . GLN A 1 88 ? -3.444 -10.190 3.642 1.00 93.25 88 GLN A O 1
ATOM 711 N N . GLY A 1 89 ? -3.483 -8.868 5.449 1.00 94.00 89 GLY A N 1
ATOM 712 C CA . GLY A 1 89 ? -3.372 -7.612 4.705 1.00 94.00 89 GLY A CA 1
ATOM 713 C C . GLY A 1 89 ? -2.060 -7.474 3.941 1.00 94.00 89 GLY A C 1
ATOM 714 O O . GLY A 1 89 ? -2.077 -7.042 2.793 1.00 94.00 89 GLY A O 1
ATOM 715 N N . ARG A 1 90 ? -0.931 -7.915 4.517 1.00 94.75 90 ARG A N 1
ATOM 716 C CA . ARG A 1 90 ? 0.374 -7.861 3.828 1.00 94.75 90 ARG A CA 1
ATOM 717 C C . ARG A 1 90 ? 0.385 -8.623 2.509 1.00 94.75 90 ARG A C 1
ATOM 719 O O . ARG A 1 90 ? 1.036 -8.168 1.580 1.00 94.75 90 ARG A O 1
ATOM 726 N N . LYS A 1 91 ? -0.339 -9.745 2.413 1.00 94.31 91 LYS A N 1
ATOM 727 C CA . LYS A 1 91 ? -0.469 -10.473 1.146 1.00 94.31 91 LYS A CA 1
ATOM 728 C C . LYS A 1 91 ? -1.146 -9.594 0.093 1.00 94.31 91 LYS A C 1
ATOM 730 O O . LYS A 1 91 ? -0.555 -9.350 -0.944 1.00 94.31 91 LYS A O 1
ATOM 735 N N . LYS A 1 92 ? -2.303 -9.008 0.422 1.00 94.81 92 LYS A N 1
ATOM 736 C CA . LYS A 1 92 ? -3.017 -8.100 -0.491 1.00 94.81 92 LYS A CA 1
ATOM 737 C C . LYS A 1 92 ? -2.188 -6.889 -0.910 1.00 94.81 92 LYS A C 1
ATOM 739 O O . LYS A 1 92 ? -2.291 -6.455 -2.047 1.00 94.81 92 LYS A O 1
ATOM 744 N N . ILE A 1 93 ? -1.391 -6.332 0.002 1.00 95.88 93 ILE A N 1
ATOM 745 C CA . ILE A 1 93 ? -0.491 -5.218 -0.318 1.00 95.88 93 ILE A CA 1
ATOM 746 C C . ILE A 1 93 ? 0.559 -5.674 -1.330 1.00 95.88 93 ILE A C 1
ATOM 748 O O . ILE A 1 93 ? 0.743 -4.999 -2.334 1.00 95.88 93 ILE A O 1
ATOM 752 N N . ARG A 1 94 ? 1.192 -6.835 -1.118 1.00 96.06 94 ARG A N 1
ATOM 753 C CA . ARG A 1 94 ? 2.148 -7.397 -2.083 1.00 96.06 94 ARG A CA 1
ATOM 754 C C . ARG A 1 94 ? 1.516 -7.657 -3.443 1.00 96.06 94 ARG A C 1
ATOM 756 O O . ARG A 1 94 ? 2.098 -7.245 -4.435 1.00 96.06 94 ARG A O 1
ATOM 763 N N . ASP A 1 95 ? 0.308 -8.216 -3.481 1.00 96.12 95 ASP A N 1
ATOM 764 C CA . ASP A 1 95 ? -0.418 -8.438 -4.736 1.00 96.12 95 ASP A CA 1
ATOM 765 C C . ASP A 1 95 ? -0.607 -7.114 -5.517 1.00 96.12 95 ASP A C 1
ATOM 767 O O . ASP A 1 95 ? -0.487 -7.083 -6.740 1.00 96.12 95 ASP A O 1
ATOM 771 N N . GLN A 1 96 ? -0.864 -5.994 -4.823 1.00 96.19 96 GLN A N 1
ATOM 772 C CA . GLN A 1 96 ? -0.965 -4.672 -5.462 1.00 96.19 96 GLN A CA 1
ATOM 773 C C . GLN A 1 96 ? 0.387 -4.126 -5.936 1.00 96.19 96 GLN A C 1
ATOM 775 O O . GLN A 1 96 ? 0.449 -3.519 -7.002 1.00 96.19 96 GLN A O 1
ATOM 780 N N . LEU A 1 97 ? 1.469 -4.355 -5.186 1.00 96.38 97 LEU A N 1
ATOM 781 C CA . LEU A 1 97 ? 2.822 -3.980 -5.616 1.00 96.38 97 LEU A CA 1
ATOM 782 C C . LEU A 1 97 ? 3.250 -4.778 -6.859 1.00 96.38 97 LEU A C 1
ATOM 784 O O . LEU A 1 97 ? 3.792 -4.210 -7.804 1.00 96.38 97 LEU A O 1
ATOM 788 N N . GLU A 1 98 ? 2.954 -6.078 -6.9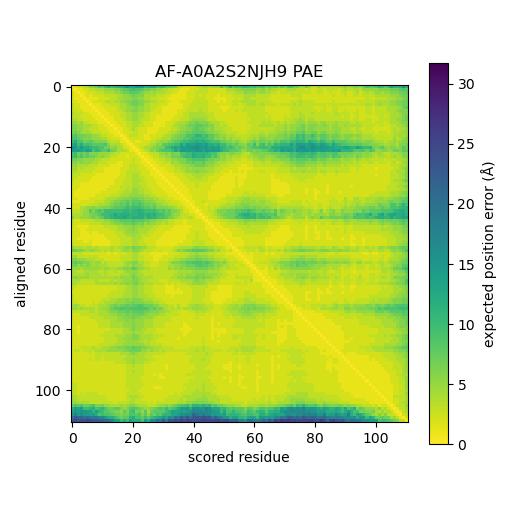05 1.00 96.19 98 GLU A N 1
ATOM 789 C CA . GLU A 1 98 ? 3.198 -6.921 -8.083 1.00 96.19 98 GLU A CA 1
ATOM 790 C C . GLU A 1 98 ? 2.379 -6.457 -9.286 1.00 96.19 98 GLU A C 1
ATOM 792 O O . GLU A 1 98 ? 2.904 -6.372 -10.399 1.00 96.19 98 GLU A O 1
ATOM 797 N N . LYS A 1 99 ? 1.107 -6.103 -9.061 1.00 95.81 99 LYS A N 1
ATOM 798 C CA . LYS A 1 99 ? 0.256 -5.524 -10.100 1.00 95.81 99 LYS A CA 1
ATOM 799 C C . LYS A 1 99 ? 0.856 -4.231 -10.651 1.00 95.81 99 LYS A C 1
ATOM 801 O O . LYS A 1 99 ? 0.917 -4.091 -11.864 1.00 95.81 99 LYS A O 1
ATOM 806 N N . TYR A 1 100 ? 1.353 -3.338 -9.796 1.00 94.69 100 TYR A N 1
ATOM 807 C CA . TYR A 1 100 ? 2.033 -2.119 -10.240 1.00 94.69 100 TYR A CA 1
ATOM 808 C C . TYR A 1 100 ? 3.231 -2.422 -11.155 1.00 94.69 100 TYR A C 1
ATOM 810 O O . TYR A 1 100 ? 3.327 -1.846 -12.234 1.00 94.69 100 TYR A O 1
ATOM 818 N N . ILE A 1 101 ? 4.111 -3.359 -10.775 1.00 94.00 101 ILE A N 1
ATOM 819 C CA . ILE A 1 101 ? 5.272 -3.737 -11.607 1.00 94.00 101 ILE A CA 1
ATOM 820 C C . ILE A 1 101 ? 4.811 -4.280 -12.960 1.00 94.00 101 ILE A C 1
ATOM 822 O O . ILE A 1 101 ? 5.407 -3.978 -13.997 1.00 94.00 101 ILE A O 1
ATOM 826 N N . LYS A 1 102 ? 3.776 -5.125 -12.947 1.00 93.38 102 LYS A N 1
ATOM 827 C CA . LYS A 1 102 ? 3.211 -5.711 -14.159 1.00 93.38 102 LYS A CA 1
ATOM 828 C C . LYS A 1 102 ? 2.657 -4.623 -15.075 1.00 93.38 102 LYS A C 1
ATOM 830 O O . LYS A 1 102 ? 3.033 -4.588 -16.242 1.00 93.38 102 LYS A O 1
ATOM 835 N N . ASP A 1 103 ? 1.825 -3.737 -14.538 1.00 92.38 103 ASP A N 1
ATOM 836 C CA . ASP A 1 103 ? 1.215 -2.642 -15.289 1.00 92.38 103 ASP A CA 1
ATOM 837 C C . ASP A 1 103 ? 2.296 -1.712 -15.861 1.00 92.38 103 ASP A C 1
ATOM 839 O O . ASP A 1 103 ? 2.270 -1.425 -17.052 1.00 92.38 103 ASP A O 1
ATOM 843 N N . LEU A 1 104 ? 3.322 -1.354 -15.077 1.00 90.75 104 LEU A N 1
ATOM 844 C CA . LEU A 1 104 ? 4.458 -0.543 -15.538 1.00 90.75 104 LEU A CA 1
ATOM 845 C C . LEU A 1 104 ? 5.154 -1.159 -16.765 1.00 90.75 104 LEU A C 1
ATOM 847 O O . LEU A 1 104 ? 5.488 -0.458 -17.721 1.00 90.75 104 LEU A O 1
ATOM 851 N N . LYS A 1 105 ? 5.363 -2.481 -16.757 1.00 89.12 105 LYS A N 1
ATOM 852 C CA . LYS A 1 105 ? 6.010 -3.204 -17.862 1.00 89.12 105 LYS A CA 1
ATOM 853 C C . LYS A 1 105 ? 5.084 -3.385 -19.067 1.00 89.12 105 LYS A C 1
ATOM 855 O O . LYS A 1 105 ? 5.537 -3.279 -20.208 1.00 89.12 105 LYS A O 1
ATOM 860 N N . GLU A 1 106 ? 3.806 -3.676 -18.840 1.00 88.25 106 GLU A N 1
ATOM 861 C CA . GLU A 1 106 ? 2.820 -3.920 -19.900 1.00 88.25 106 GLU A CA 1
ATOM 862 C C . GLU A 1 106 ? 2.350 -2.638 -20.589 1.00 88.25 106 GLU A C 1
ATOM 864 O O . GLU A 1 106 ? 2.178 -2.636 -21.805 1.00 88.25 106 GLU A O 1
ATOM 869 N N . GLU A 1 107 ? 2.127 -1.552 -19.853 1.00 80.25 107 GLU A N 1
ATOM 870 C CA . GLU A 1 107 ? 1.719 -0.270 -20.436 1.00 80.25 107 GLU A CA 1
ATOM 871 C C . GLU A 1 107 ? 2.827 0.311 -21.312 1.00 80.25 107 GLU A C 1
ATOM 873 O O . GLU A 1 107 ? 2.555 0.770 -22.419 1.00 80.25 107 GLU A O 1
ATOM 878 N N . PHE A 1 108 ? 4.084 0.211 -20.874 1.00 73.75 108 PHE A N 1
ATOM 879 C CA . PHE A 1 108 ? 5.212 0.742 -21.635 1.00 73.75 108 PHE A CA 1
ATOM 880 C C . PHE A 1 108 ? 5.597 -0.113 -22.853 1.00 73.75 108 PHE A C 1
ATOM 882 O O . PHE A 1 108 ? 6.115 0.407 -23.836 1.00 73.75 108 PHE A O 1
ATOM 889 N N . SER A 1 109 ? 5.340 -1.425 -22.819 1.00 72.25 109 SER A N 1
ATOM 890 C CA . SER A 1 109 ? 5.640 -2.329 -23.945 1.00 72.25 109 SER A CA 1
ATOM 891 C C . SER A 1 109 ? 4.579 -2.336 -25.050 1.00 72.25 109 SER A C 1
ATOM 893 O O . SER A 1 109 ? 4.816 -2.911 -26.109 1.00 72.25 109 SER A O 1
ATOM 895 N N . LYS A 1 110 ? 3.422 -1.699 -24.828 1.00 72.19 110 LYS A N 1
ATOM 896 C CA . LYS A 1 110 ? 2.374 -1.499 -25.846 1.00 72.19 110 LYS A CA 1
ATOM 897 C C . LYS A 1 110 ? 2.640 -0.296 -26.768 1.00 72.19 110 LYS A C 1
ATOM 899 O O . LYS A 1 110 ? 1.823 -0.052 -27.655 1.00 72.19 110 LYS A O 1
ATOM 904 N N . GLY A 1 111 ? 3.730 0.441 -26.531 1.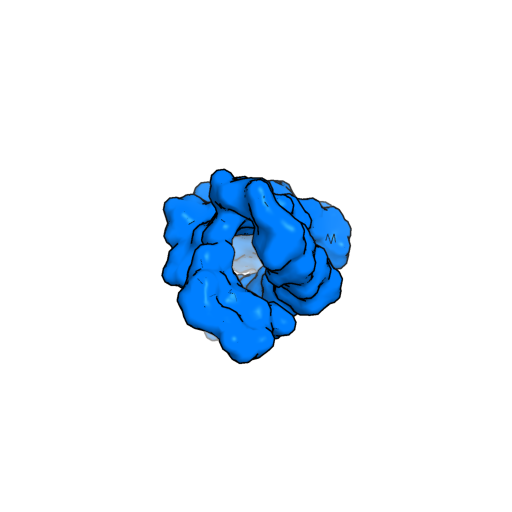00 55.84 111 GLY A N 1
ATOM 905 C CA . GLY A 1 111 ? 4.224 1.537 -27.373 1.00 55.84 111 GLY A CA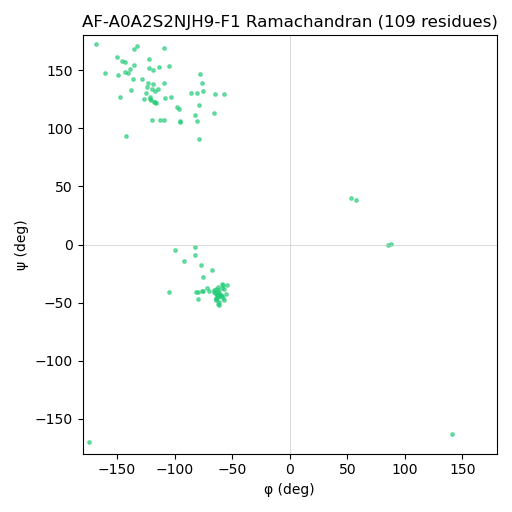 1
ATOM 906 C C . GLY A 1 111 ? 5.127 1.066 -28.504 1.00 55.84 111 GLY A C 1
ATOM 907 O O . GLY A 1 111 ? 5.965 0.169 -28.259 1.00 55.84 111 GLY A O 1
#